Protein AF-A0A3P5HFL7-F1 (afdb_monomer_lite)

Radius of gyration: 12.0 Å; chains: 1; bounding box: 33×24×33 Å

Sequence (71 aa):
MHVEFRLNIVLFEPEIPPNTGNIIRLCANTGFRLHIIEPMGFTWDDKRLRRAGLDYESLLLFLSMFPPIHQ

Structure (mmCIF, N/CA/C/O backbone):
data_AF-A0A3P5HFL7-F1
#
_entry.id   AF-A0A3P5HFL7-F1
#
loop_
_atom_site.group_PDB
_atom_site.id
_atom_site.type_symbol
_atom_site.label_atom_id
_atom_site.label_alt_id
_atom_site.label_comp_id
_atom_site.label_asym_id
_atom_site.label_entity_id
_atom_site.label_seq_id
_atom_site.pdbx_PDB_ins_code
_atom_site.Cartn_x
_atom_site.Cartn_y
_atom_site.Cartn_z
_atom_site.occupancy
_atom_site.B_iso_or_equiv
_atom_site.auth_seq_id
_atom_site.auth_comp_id
_atom_site.auth_asym_id
_atom_site.auth_atom_id
_atom_site.pdbx_PDB_model_num
ATOM 1 N N . MET A 1 1 ? -25.233 1.983 6.805 1.00 40.66 1 MET A N 1
ATOM 2 C CA . MET A 1 1 ? -24.101 2.475 7.618 1.00 40.66 1 MET A CA 1
ATOM 3 C C . MET A 1 1 ? -23.163 3.213 6.679 1.00 40.66 1 MET A C 1
ATOM 5 O O . MET A 1 1 ? -22.599 2.570 5.807 1.00 40.66 1 MET A O 1
ATOM 9 N N . HIS A 1 2 ? -23.079 4.542 6.767 1.00 49.69 2 HIS A N 1
ATOM 10 C CA . HIS A 1 2 ? -22.055 5.296 6.040 1.00 49.69 2 HIS A CA 1
ATOM 11 C C . HIS A 1 2 ? -20.729 5.075 6.771 1.00 49.69 2 HIS A C 1
ATOM 13 O O . HIS A 1 2 ? -20.605 5.453 7.933 1.00 49.69 2 HIS A O 1
ATOM 19 N N . VAL A 1 3 ? -19.773 4.405 6.128 1.00 59.97 3 VAL A N 1
ATOM 20 C CA . VAL A 1 3 ? -18.403 4.326 6.642 1.00 59.97 3 VAL A CA 1
ATOM 21 C C . VAL A 1 3 ? -17.735 5.646 6.276 1.00 59.97 3 VAL A C 1
ATOM 23 O O . VAL A 1 3 ? -17.459 5.906 5.107 1.00 59.97 3 VAL A O 1
ATOM 26 N N . GLU A 1 4 ? -17.564 6.522 7.259 1.00 64.50 4 GLU A N 1
ATOM 27 C CA . GLU A 1 4 ? -16.891 7.803 7.070 1.00 64.50 4 GLU A CA 1
ATOM 28 C C . GLU A 1 4 ? -15.383 7.594 7.253 1.00 64.50 4 GLU A C 1
ATOM 30 O O . GLU A 1 4 ? -14.893 7.364 8.360 1.00 64.50 4 GLU A O 1
ATOM 35 N N . PHE A 1 5 ? -14.632 7.607 6.151 1.00 71.19 5 PHE A N 1
ATOM 36 C CA . PHE A 1 5 ? -13.174 7.521 6.212 1.00 71.19 5 PHE A CA 1
ATOM 37 C C . PHE A 1 5 ? -12.601 8.890 6.570 1.00 71.19 5 PHE A C 1
ATOM 39 O O . PHE A 1 5 ? -12.871 9.875 5.885 1.00 71.19 5 PHE A O 1
ATOM 46 N N . ARG A 1 6 ? -11.779 8.952 7.624 1.00 76.44 6 ARG A N 1
ATOM 47 C CA . ARG A 1 6 ? -11.251 10.227 8.139 1.00 76.44 6 ARG A CA 1
ATOM 48 C C . ARG A 1 6 ? -10.349 10.960 7.148 1.00 76.44 6 ARG A C 1
ATOM 50 O O . ARG A 1 6 ? -10.364 12.184 7.120 1.00 76.44 6 ARG A O 1
ATOM 57 N N . LEU A 1 7 ? -9.567 10.224 6.357 1.00 89.69 7 LEU A N 1
ATOM 58 C CA . LEU A 1 7 ? -8.665 10.756 5.334 1.00 89.69 7 LEU A CA 1
ATOM 59 C C . LEU A 1 7 ? -8.533 9.770 4.167 1.00 89.69 7 LEU A C 1
ATOM 61 O O . LEU A 1 7 ? -8.705 8.560 4.336 1.00 89.69 7 LEU A O 1
ATOM 65 N N . ASN A 1 8 ? -8.203 10.311 2.992 1.00 92.94 8 ASN A N 1
ATOM 66 C CA . ASN A 1 8 ? -7.922 9.553 1.776 1.00 92.94 8 ASN A CA 1
ATOM 67 C C . ASN A 1 8 ? -6.439 9.709 1.422 1.00 92.94 8 ASN A C 1
ATOM 69 O O . ASN A 1 8 ? -5.951 10.831 1.299 1.00 92.94 8 ASN A O 1
ATOM 73 N N . ILE A 1 9 ? -5.739 8.593 1.246 1.00 93.88 9 ILE A N 1
ATOM 74 C CA . ILE A 1 9 ? -4.357 8.536 0.768 1.00 93.88 9 ILE A CA 1
ATOM 75 C C . ILE A 1 9 ? -4.390 8.042 -0.672 1.00 93.88 9 ILE A C 1
ATOM 77 O O . ILE A 1 9 ? -5.054 7.053 -0.961 1.00 93.88 9 ILE A O 1
ATOM 81 N N . VAL A 1 10 ? -3.676 8.720 -1.567 1.00 95.25 10 VAL A N 1
ATOM 82 C CA . VAL A 1 10 ? -3.612 8.367 -2.988 1.00 95.25 10 V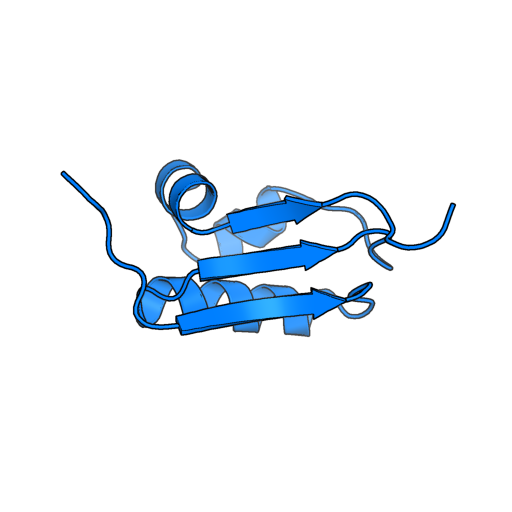AL A CA 1
ATOM 83 C C . VAL A 1 10 ? -2.161 8.086 -3.363 1.00 95.25 10 VAL A C 1
ATOM 85 O O . VAL A 1 10 ? -1.298 8.939 -3.169 1.00 95.25 10 VAL A O 1
ATOM 88 N N . LEU A 1 11 ? -1.896 6.891 -3.886 1.00 95.00 11 LEU A N 1
ATOM 89 C CA . LEU A 1 11 ? -0.611 6.500 -4.456 1.00 95.00 11 LEU A CA 1
ATOM 90 C C . LEU A 1 11 ? -0.714 6.560 -5.974 1.00 95.00 11 LEU A C 1
ATOM 92 O O . LEU A 1 11 ? -1.423 5.759 -6.578 1.00 95.00 11 LEU A O 1
ATOM 96 N N . PHE A 1 12 ? -0.012 7.518 -6.568 1.00 95.50 12 PHE A N 1
ATOM 97 C CA . PHE A 1 12 ? 0.118 7.628 -8.012 1.00 95.50 12 PHE A CA 1
ATOM 98 C C . PHE A 1 12 ? 1.286 6.765 -8.486 1.00 95.50 12 PHE A C 1
ATOM 100 O O . PHE A 1 12 ? 2.403 6.964 -8.014 1.00 95.50 12 PHE A O 1
ATOM 107 N N . GLU A 1 13 ? 0.995 5.796 -9.353 1.00 95.06 13 GLU A N 1
ATOM 108 C CA . GLU A 1 13 ? 1.966 4.931 -10.034 1.00 95.06 13 GLU A CA 1
ATOM 109 C C . GLU A 1 13 ? 3.062 4.367 -9.106 1.00 95.06 13 GLU A C 1
ATOM 111 O O . GLU A 1 13 ? 4.252 4.625 -9.288 1.00 95.06 13 GLU A O 1
ATOM 116 N N . PRO A 1 14 ? 2.707 3.628 -8.034 1.00 93.88 14 PRO A N 1
ATOM 117 C CA . PRO A 1 14 ? 3.689 3.242 -7.031 1.00 93.88 14 PRO A CA 1
ATOM 118 C C . PRO A 1 14 ? 4.700 2.230 -7.585 1.00 93.88 14 PRO A C 1
ATOM 120 O O . PRO A 1 14 ? 4.336 1.171 -8.099 1.00 93.88 14 PRO A O 1
ATOM 123 N N . GLU A 1 15 ? 5.986 2.513 -7.392 1.00 94.62 15 GLU A N 1
ATOM 124 C CA . GLU A 1 15 ? 7.076 1.705 -7.959 1.00 94.62 15 GLU A CA 1
ATOM 125 C C . GLU A 1 15 ? 7.707 0.720 -6.966 1.00 94.62 15 GLU A C 1
ATOM 127 O O . GLU A 1 15 ? 8.198 -0.339 -7.353 1.00 94.62 15 GLU A O 1
ATOM 132 N N . ILE A 1 16 ? 7.702 1.049 -5.669 1.00 91.50 16 ILE A N 1
ATOM 133 C CA . ILE A 1 16 ? 8.458 0.317 -4.641 1.00 91.50 16 ILE A CA 1
ATOM 134 C C . ILE A 1 16 ? 7.491 -0.506 -3.767 1.00 91.50 16 ILE A C 1
ATOM 136 O O . ILE A 1 16 ? 6.832 0.064 -2.891 1.00 91.50 16 ILE A O 1
ATOM 140 N N . PRO A 1 17 ? 7.425 -1.847 -3.924 1.00 87.56 17 PRO A N 1
ATOM 141 C CA . PRO A 1 17 ? 6.443 -2.673 -3.219 1.00 87.56 17 PRO A CA 1
ATOM 142 C C . PRO A 1 17 ? 6.476 -2.563 -1.681 1.00 87.56 17 PRO A C 1
ATOM 144 O O . PRO A 1 17 ? 5.402 -2.504 -1.075 1.00 87.56 17 PRO A O 1
ATOM 147 N N . PRO A 1 18 ? 7.651 -2.505 -1.012 1.00 88.06 18 PRO A N 1
ATOM 148 C CA . PRO A 1 18 ? 7.710 -2.308 0.438 1.00 88.06 18 PRO A CA 1
ATOM 149 C C . PRO A 1 18 ? 7.009 -1.033 0.928 1.00 88.06 18 PRO A C 1
ATOM 151 O O . PRO A 1 18 ? 6.363 -1.059 1.975 1.00 88.06 18 PRO A O 1
ATOM 154 N N . ASN A 1 19 ? 7.082 0.062 0.165 1.00 91.38 19 ASN A N 1
ATOM 155 C CA . ASN A 1 19 ? 6.449 1.327 0.539 1.00 91.38 19 ASN A CA 1
ATOM 156 C C . ASN A 1 19 ? 4.926 1.194 0.499 1.00 91.38 19 ASN A C 1
ATOM 158 O O . ASN A 1 19 ? 4.255 1.532 1.473 1.00 91.38 19 ASN A O 1
ATOM 162 N N . THR A 1 20 ? 4.390 0.617 -0.580 1.00 90.50 20 THR A N 1
ATOM 163 C CA . THR A 1 20 ? 2.953 0.353 -0.713 1.00 90.50 20 THR A CA 1
ATOM 164 C C . THR A 1 20 ? 2.455 -0.548 0.414 1.00 90.50 20 THR A C 1
ATOM 166 O O . THR A 1 20 ? 1.458 -0.226 1.052 1.00 90.50 20 THR A O 1
ATOM 169 N N . GLY A 1 21 ? 3.181 -1.622 0.744 1.00 87.12 21 GLY A N 1
ATOM 170 C CA . GLY A 1 21 ? 2.828 -2.508 1.860 1.00 87.12 21 GLY A CA 1
ATOM 171 C C . GLY A 1 21 ? 2.758 -1.790 3.216 1.00 87.12 21 GLY A C 1
ATOM 172 O O . GLY A 1 21 ? 1.804 -1.982 3.972 1.00 87.12 21 GLY A O 1
ATOM 173 N N . ASN A 1 22 ? 3.727 -0.919 3.510 1.00 89.31 22 ASN A N 1
ATOM 174 C CA . ASN A 1 22 ? 3.737 -0.125 4.742 1.00 89.31 22 ASN A CA 1
ATOM 175 C C . ASN A 1 22 ? 2.571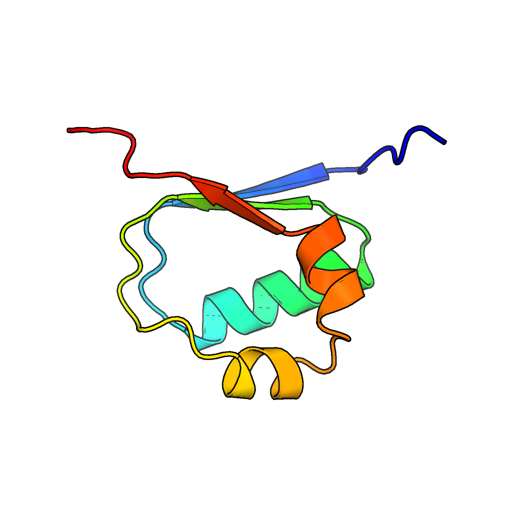 0.877 4.796 1.00 89.31 22 ASN A C 1
ATOM 177 O O . ASN A 1 22 ? 1.968 1.064 5.853 1.00 89.31 22 ASN A O 1
ATOM 181 N N . ILE A 1 23 ? 2.212 1.487 3.664 1.00 91.38 23 ILE A N 1
ATOM 182 C CA . ILE A 1 23 ? 1.093 2.437 3.573 1.00 91.38 23 ILE A CA 1
ATOM 183 C C . ILE A 1 23 ? -0.257 1.723 3.694 1.00 91.38 23 ILE A C 1
ATOM 185 O O . ILE A 1 23 ? -1.148 2.221 4.379 1.00 91.38 23 ILE A O 1
ATOM 189 N N . ILE A 1 24 ? -0.403 0.530 3.111 1.00 87.44 24 ILE A N 1
ATOM 190 C CA . ILE A 1 24 ? -1.580 -0.325 3.315 1.00 87.44 24 ILE A C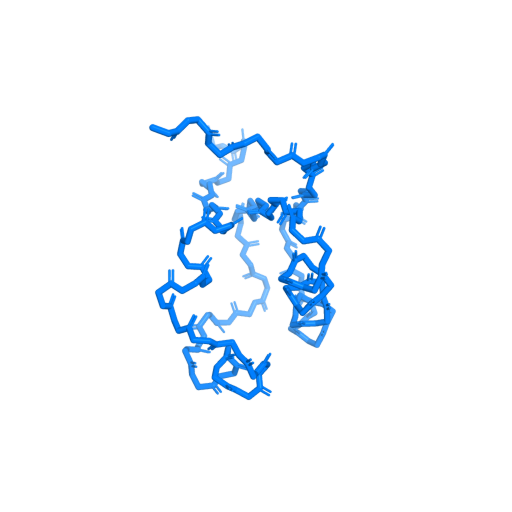A 1
ATOM 191 C C . ILE A 1 24 ? -1.748 -0.620 4.814 1.00 87.44 24 ILE A C 1
ATOM 193 O O . ILE A 1 24 ? -2.837 -0.441 5.361 1.00 87.44 24 ILE A O 1
ATOM 197 N N . ARG A 1 25 ? -0.666 -1.012 5.505 1.00 85.38 25 ARG A N 1
ATOM 198 C CA . ARG A 1 25 ? -0.692 -1.250 6.958 1.00 85.38 25 ARG A CA 1
ATOM 199 C C . ARG A 1 25 ? -1.099 0.002 7.734 1.00 85.38 25 ARG A C 1
ATOM 201 O O . ARG A 1 25 ? -1.900 -0.099 8.660 1.00 85.38 25 ARG A O 1
ATOM 208 N N . LEU A 1 26 ? -0.556 1.163 7.366 1.00 88.06 26 LEU A N 1
ATOM 209 C CA . LEU A 1 26 ? -0.925 2.441 7.971 1.00 88.06 26 LEU A CA 1
ATOM 210 C C . LEU A 1 26 ? -2.431 2.686 7.838 1.00 88.06 26 LEU A C 1
ATOM 212 O O . LEU A 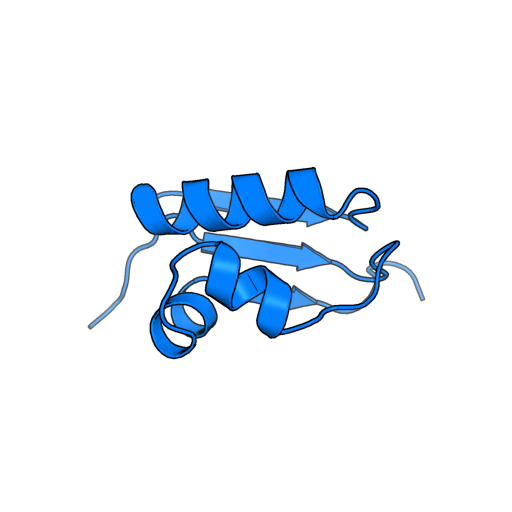1 26 ? -3.088 2.906 8.848 1.00 88.06 26 LEU A O 1
ATOM 216 N N . CYS A 1 27 ? -2.972 2.587 6.621 1.00 88.00 27 CYS A N 1
ATOM 217 C CA . CYS A 1 27 ? -4.384 2.851 6.344 1.00 88.00 27 CYS A CA 1
ATOM 218 C C . CYS A 1 27 ? -5.309 1.933 7.142 1.00 88.00 27 CYS A C 1
ATOM 220 O O . CYS A 1 27 ? -6.292 2.395 7.719 1.00 88.00 27 CYS A O 1
ATOM 222 N N . ALA A 1 28 ? -4.960 0.653 7.246 1.00 82.12 28 ALA A N 1
ATOM 223 C CA . ALA A 1 28 ? -5.742 -0.291 8.025 1.00 82.12 28 ALA A CA 1
ATOM 224 C C . ALA A 1 28 ? -5.692 -0.028 9.538 1.00 82.12 28 ALA A C 1
ATOM 226 O O . ALA A 1 28 ? -6.705 -0.172 10.217 1.00 82.12 28 ALA A O 1
ATOM 227 N N . ASN A 1 29 ? -4.543 0.399 10.068 1.00 84.62 29 ASN A N 1
ATOM 228 C CA . ASN A 1 29 ? -4.407 0.732 11.487 1.00 84.62 29 ASN A CA 1
ATOM 229 C C . ASN A 1 29 ? -5.077 2.070 11.851 1.00 84.62 29 ASN A C 1
ATOM 231 O O . ASN A 1 29 ? -5.457 2.268 13.003 1.00 84.62 29 ASN A O 1
ATOM 235 N N . THR A 1 30 ? -5.206 3.004 10.902 1.00 86.62 30 THR A N 1
ATOM 236 C CA . THR A 1 30 ? -5.786 4.339 11.142 1.00 86.62 30 THR A CA 1
ATOM 237 C C . THR A 1 30 ? -7.241 4.478 10.690 1.00 86.62 30 THR A C 1
ATOM 239 O O . THR A 1 30 ? -7.898 5.460 11.055 1.00 86.62 30 THR A O 1
ATOM 242 N N . GLY A 1 31 ? -7.753 3.515 9.916 1.00 85.88 31 GLY A N 1
ATOM 243 C CA . GLY A 1 31 ? -9.067 3.578 9.272 1.00 85.88 31 GLY A CA 1
ATOM 244 C C . GLY A 1 31 ? -9.118 4.572 8.107 1.00 85.88 31 GLY A C 1
ATOM 245 O O . GLY A 1 31 ? -10.170 5.153 7.835 1.00 85.88 31 GLY A O 1
ATOM 246 N N . PHE A 1 32 ? -7.981 4.839 7.459 1.00 90.50 32 PHE A N 1
ATOM 247 C CA . PHE A 1 32 ? -7.924 5.696 6.272 1.00 90.50 32 PHE A CA 1
ATOM 248 C C . PHE A 1 32 ? -8.226 4.890 5.014 1.00 90.50 32 PHE A C 1
ATOM 250 O O . PHE A 1 32 ? -7.971 3.688 4.952 1.00 90.50 32 PHE A O 1
ATOM 257 N N . ARG A 1 33 ? -8.746 5.572 3.994 1.00 91.12 33 ARG A N 1
ATOM 258 C CA . ARG A 1 33 ? -8.966 4.965 2.683 1.00 91.12 33 ARG A CA 1
ATOM 259 C C . ARG A 1 33 ? -7.715 5.122 1.831 1.00 91.12 33 ARG A C 1
ATOM 261 O O . ARG A 1 33 ? -7.159 6.217 1.756 1.00 91.12 33 ARG A O 1
ATOM 268 N N . LEU A 1 34 ? -7.298 4.045 1.182 1.00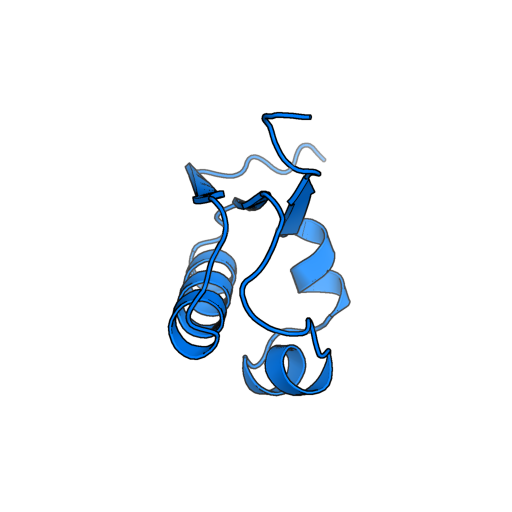 92.38 34 LEU A N 1
ATOM 269 C CA . LEU A 1 34 ? -6.178 4.020 0.256 1.00 92.38 34 LEU A CA 1
ATOM 270 C C . LEU A 1 34 ? -6.691 3.923 -1.178 1.00 92.38 34 LEU A C 1
ATOM 272 O O . LEU A 1 34 ? -7.511 3.070 -1.506 1.00 92.38 34 LEU A O 1
ATOM 276 N N . HIS A 1 35 ? -6.152 4.763 -2.043 1.00 93.44 35 HIS A N 1
ATOM 277 C CA . HIS A 1 35 ? -6.383 4.742 -3.477 1.00 93.44 35 HIS A CA 1
ATOM 278 C C . HIS A 1 35 ? -5.051 4.500 -4.176 1.00 93.44 35 HIS A C 1
ATOM 280 O O . HIS A 1 35 ? -4.048 5.109 -3.812 1.00 93.44 35 HIS A O 1
ATOM 286 N N . ILE A 1 36 ? -5.032 3.621 -5.168 1.00 93.00 36 ILE A N 1
ATOM 287 C CA . ILE A 1 36 ? -3.870 3.368 -6.020 1.00 93.00 36 ILE A CA 1
ATOM 288 C C . ILE A 1 36 ? -4.267 3.712 -7.448 1.00 93.00 36 ILE A C 1
ATOM 290 O O . ILE A 1 36 ? -5.317 3.280 -7.914 1.00 93.00 36 ILE A O 1
ATOM 294 N N . ILE A 1 37 ? -3.435 4.488 -8.126 1.00 94.06 37 ILE A N 1
ATOM 295 C CA . ILE A 1 37 ? -3.575 4.804 -9.544 1.00 94.06 37 ILE A CA 1
ATOM 296 C C . ILE A 1 37 ? -2.496 4.028 -10.290 1.00 94.06 37 ILE A C 1
ATOM 298 O O . ILE A 1 37 ? -1.315 4.111 -9.950 1.00 94.06 37 ILE A O 1
ATOM 302 N N . GLU A 1 38 ? -2.922 3.241 -11.266 1.00 92.56 38 GLU A N 1
ATOM 303 C CA . GLU A 1 38 ? -2.060 2.448 -12.138 1.00 92.56 38 GLU A CA 1
ATOM 304 C C . GLU A 1 38 ? -1.298 3.307 -13.168 1.00 92.56 38 GLU A C 1
ATOM 306 O O . GLU A 1 38 ? -1.738 4.420 -13.454 1.00 92.56 38 GLU A O 1
ATOM 311 N N . PRO A 1 39 ? -0.210 2.784 -13.781 1.00 93.44 39 PRO A N 1
ATOM 312 C CA . PRO A 1 39 ? 0.390 1.462 -13.563 1.00 93.44 39 PRO A CA 1
ATOM 313 C C . PRO A 1 39 ? 1.242 1.375 -12.292 1.00 93.44 39 PRO A C 1
ATOM 315 O O . PRO A 1 39 ? 1.914 2.316 -11.893 1.00 93.44 39 PRO A O 1
ATOM 318 N N . MET A 1 40 ? 1.260 0.197 -11.668 1.00 90.88 40 MET A N 1
ATOM 319 C CA . MET A 1 40 ? 2.210 -0.098 -10.592 1.00 90.88 40 MET A CA 1
ATOM 320 C C . MET A 1 40 ? 3.527 -0.609 -11.183 1.00 90.88 40 MET A C 1
ATOM 322 O O . MET A 1 40 ? 3.523 -1.449 -12.082 1.00 90.88 40 MET A O 1
ATOM 326 N N . GLY A 1 41 ? 4.661 -0.194 -10.616 1.00 90.75 41 GLY A N 1
ATOM 327 C CA . GLY A 1 41 ? 5.989 -0.701 -10.994 1.00 90.75 41 GLY A CA 1
ATOM 328 C C . GLY A 1 41 ? 6.277 -2.134 -10.518 1.00 90.75 41 GLY A C 1
ATOM 329 O O . GLY A 1 41 ? 7.402 -2.617 -10.628 1.00 90.75 41 GLY A O 1
ATOM 330 N N . PHE A 1 42 ? 5.28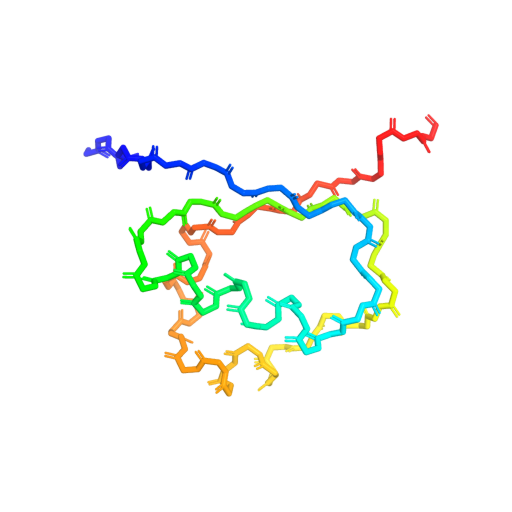3 -2.829 -9.956 1.00 89.12 42 PHE A N 1
ATOM 331 C CA . PHE A 1 42 ? 5.399 -4.191 -9.445 1.00 89.12 42 PHE A CA 1
ATOM 332 C C . PHE A 1 42 ? 4.093 -4.972 -9.610 1.00 89.12 42 PHE A C 1
ATOM 334 O O . PHE A 1 42 ? 3.002 -4.411 -9.648 1.00 89.12 42 PHE A O 1
ATOM 341 N N . THR A 1 43 ? 4.198 -6.301 -9.641 1.00 85.94 43 THR A N 1
ATOM 342 C CA . THR A 1 43 ? 3.028 -7.183 -9.678 1.00 85.94 43 THR A CA 1
ATOM 343 C C . THR A 1 43 ? 2.292 -7.180 -8.340 1.00 85.94 43 THR A C 1
ATOM 345 O O . THR A 1 43 ? 2.899 -7.394 -7.283 1.00 85.94 43 THR A O 1
ATOM 348 N N . TRP A 1 44 ? 0.974 -6.992 -8.397 1.00 81.25 44 TRP A N 1
ATOM 349 C CA . TRP A 1 44 ? 0.078 -7.177 -7.261 1.00 81.25 44 TRP A CA 1
ATOM 350 C C . TRP A 1 44 ? -0.017 -8.670 -6.913 1.00 81.25 44 TRP A C 1
ATOM 352 O O . TRP A 1 44 ? -0.499 -9.467 -7.712 1.00 81.25 44 TRP A O 1
ATOM 362 N N . ASP A 1 45 ? 0.489 -9.064 -5.743 1.00 74.38 45 ASP A N 1
ATOM 363 C CA . ASP A 1 45 ? 0.460 -10.453 -5.266 1.00 74.38 45 ASP A CA 1
ATOM 364 C C . ASP A 1 45 ? -0.186 -10.512 -3.878 1.00 74.38 45 ASP A C 1
ATOM 366 O O . ASP A 1 45 ? 0.355 -9.987 -2.895 1.00 74.38 45 ASP A O 1
ATOM 370 N N . ASP A 1 46 ? -1.321 -11.207 -3.788 1.00 66.12 46 ASP A N 1
ATOM 371 C CA . ASP A 1 46 ? -2.098 -11.411 -2.564 1.00 66.12 46 ASP A CA 1
ATOM 372 C C . ASP A 1 46 ? -1.271 -12.015 -1.420 1.00 66.12 46 ASP A C 1
ATOM 374 O O . ASP A 1 46 ? -1.547 -11.767 -0.241 1.00 66.12 46 ASP A O 1
ATOM 378 N N . LYS A 1 47 ? -0.204 -12.769 -1.724 1.00 66.75 47 LYS A N 1
ATOM 379 C CA . LYS A 1 47 ? 0.700 -13.304 -0.694 1.00 66.75 47 LYS A CA 1
ATOM 380 C C . LYS A 1 47 ? 1.445 -12.202 0.055 1.00 66.75 47 LYS A C 1
ATOM 382 O O . LYS A 1 47 ? 1.717 -12.351 1.248 1.00 66.75 47 LYS A O 1
ATOM 387 N N . ARG A 1 48 ? 1.775 -11.092 -0.612 1.00 63.19 48 ARG A N 1
ATOM 388 C CA . ARG A 1 48 ? 2.447 -9.942 0.016 1.00 63.19 48 ARG A CA 1
ATOM 389 C C . ARG A 1 48 ? 1.477 -9.150 0.893 1.00 63.19 48 ARG A C 1
ATOM 391 O O . ARG A 1 48 ? 1.871 -8.719 1.974 1.00 63.19 48 ARG A O 1
ATOM 398 N N . LEU A 1 49 ? 0.207 -9.068 0.493 1.00 63.19 49 LEU A N 1
ATOM 399 C CA . LEU A 1 49 ? -0.867 -8.438 1.272 1.00 63.19 49 LEU A CA 1
ATOM 400 C C . LEU A 1 49 ? -1.196 -9.223 2.542 1.00 63.19 49 LEU A C 1
ATOM 402 O O . LEU A 1 49 ? -1.303 -8.639 3.616 1.00 63.19 49 LEU A O 1
ATOM 406 N N . ARG A 1 50 ? -1.240 -10.558 2.462 1.00 62.53 50 ARG A N 1
ATOM 407 C CA . ARG A 1 50 ? -1.432 -11.416 3.644 1.00 62.53 50 ARG A CA 1
ATOM 408 C C . ARG A 1 50 ? -0.309 -11.255 4.673 1.00 62.53 50 ARG A C 1
ATOM 410 O O . ARG A 1 50 ? -0.566 -11.276 5.873 1.00 62.53 50 ARG A O 1
ATOM 417 N N . ARG A 1 51 ? 0.939 -11.034 4.234 1.00 61.53 51 ARG A N 1
ATOM 418 C CA . ARG A 1 51 ? 2.068 -10.731 5.144 1.00 61.53 51 ARG A CA 1
ATOM 419 C C . ARG A 1 51 ? 1.955 -9.353 5.788 1.00 61.53 51 ARG A C 1
ATOM 421 O O . ARG A 1 51 ? 2.463 -9.160 6.891 1.00 61.53 51 ARG A O 1
ATOM 428 N N . ALA A 1 52 ? 1.239 -8.425 5.159 1.00 59.66 52 ALA A N 1
ATOM 429 C CA . ALA A 1 52 ? 0.846 -7.173 5.785 1.00 59.66 52 ALA A CA 1
ATOM 430 C C . ALA A 1 52 ? -0.254 -7.368 6.842 1.00 59.66 52 ALA A C 1
ATOM 432 O O . ALA A 1 52 ? -0.782 -6.372 7.310 1.00 59.66 52 ALA A O 1
ATOM 433 N N . GLY A 1 53 ? -0.551 -8.604 7.277 1.00 58.16 53 GLY A N 1
ATOM 434 C CA . GLY A 1 53 ? -1.357 -8.917 8.461 1.00 58.16 53 GLY A CA 1
ATOM 435 C C . GLY A 1 53 ? -2.761 -8.336 8.410 1.00 58.16 53 GLY A C 1
ATOM 436 O O . GLY A 1 53 ? -3.274 -7.923 9.446 1.00 58.16 53 GLY A O 1
ATOM 437 N N . LEU A 1 54 ? -3.314 -8.252 7.203 1.00 62.72 54 LEU A N 1
ATOM 438 C CA . LEU A 1 54 ? -4.651 -7.759 6.932 1.00 62.72 54 LEU A CA 1
ATOM 439 C C . LEU A 1 54 ? -5.486 -8.881 6.347 1.00 62.72 54 LEU A C 1
ATOM 441 O O . LEU A 1 54 ? -5.056 -9.562 5.412 1.00 62.72 54 LEU A O 1
ATOM 445 N N . ASP A 1 55 ? -6.685 -9.045 6.896 1.00 68.94 55 ASP A N 1
ATOM 446 C CA . ASP A 1 55 ? -7.691 -9.913 6.307 1.00 68.94 55 ASP A CA 1
ATOM 447 C C . ASP A 1 55 ? -8.098 -9.325 4.955 1.00 68.94 55 ASP A C 1
ATOM 449 O O . ASP A 1 55 ? -8.369 -8.128 4.836 1.00 68.94 55 ASP A O 1
ATOM 453 N N . TYR A 1 56 ? -8.122 -10.160 3.918 1.00 62.44 56 TYR A N 1
ATOM 454 C CA . TYR A 1 56 ? -8.354 -9.724 2.537 1.00 62.44 56 TYR A CA 1
ATOM 455 C C . TYR A 1 56 ? -9.665 -8.935 2.378 1.00 62.44 56 TYR A C 1
ATOM 457 O O . TYR A 1 56 ? -9.701 -7.920 1.687 1.00 62.44 56 TYR A O 1
ATOM 465 N N . GLU A 1 57 ? -10.718 -9.341 3.093 1.00 63.28 57 GLU A N 1
ATOM 466 C CA . GLU A 1 57 ? -12.015 -8.652 3.088 1.00 63.28 57 GLU A CA 1
ATOM 467 C C . GLU A 1 57 ? -11.955 -7.261 3.720 1.00 63.28 57 GLU A C 1
ATOM 469 O O . GLU A 1 57 ? -12.560 -6.320 3.209 1.00 63.28 57 GLU A O 1
ATOM 474 N N . SER A 1 58 ? -11.175 -7.102 4.794 1.00 65.56 58 SER A N 1
ATOM 475 C CA . SER A 1 58 ? -10.961 -5.787 5.395 1.00 65.56 58 SER A CA 1
ATOM 476 C C . SER A 1 58 ? -10.219 -4.872 4.421 1.00 65.56 58 SER A C 1
ATOM 478 O O . SER A 1 58 ? -10.580 -3.713 4.272 1.00 65.56 58 SER A O 1
ATOM 480 N N . LEU A 1 59 ? -9.258 -5.403 3.664 1.00 69.06 59 LEU A N 1
ATOM 481 C CA . LEU A 1 59 ? -8.462 -4.637 2.710 1.00 69.06 59 LEU A CA 1
ATOM 482 C C . LEU A 1 59 ? -9.303 -4.103 1.540 1.00 69.06 59 LEU A C 1
ATOM 484 O O . LEU A 1 59 ? -9.156 -2.940 1.169 1.00 69.06 59 LEU A O 1
ATOM 488 N N . LEU A 1 60 ? -10.231 -4.909 1.017 1.00 68.38 60 LEU A N 1
ATOM 489 C CA . LEU A 1 60 ? -11.161 -4.496 -0.043 1.00 68.38 60 LEU A CA 1
ATOM 490 C C . LEU A 1 60 ? -12.113 -3.370 0.386 1.00 68.38 60 LEU A C 1
ATOM 492 O O . LEU A 1 60 ? -12.572 -2.608 -0.461 1.00 68.38 60 LEU A O 1
ATOM 496 N N . LEU A 1 61 ? -12.393 -3.229 1.685 1.00 71.38 61 LEU A N 1
ATOM 497 C CA . LEU A 1 61 ? -13.241 -2.147 2.190 1.00 71.38 61 LEU A CA 1
ATOM 498 C C . LEU A 1 61 ? -12.543 -0.777 2.129 1.00 71.38 61 LEU A C 1
ATOM 500 O O . LEU A 1 61 ? -13.206 0.245 1.942 1.00 71.38 61 LEU A O 1
ATOM 504 N N . PHE A 1 62 ? -11.216 -0.749 2.287 1.00 75.94 62 PHE A N 1
ATOM 505 C CA . PHE A 1 62 ? -10.431 0.489 2.380 1.00 75.94 62 PHE A CA 1
ATOM 506 C C . PHE A 1 62 ? -9.593 0.786 1.132 1.00 75.94 62 PHE A C 1
ATOM 508 O O . PHE A 1 62 ? -9.109 1.908 1.010 1.00 75.94 62 PHE A O 1
ATOM 515 N N . LEU A 1 63 ? -9.405 -0.173 0.221 1.00 83.69 63 LEU A N 1
ATOM 516 C CA . LEU A 1 63 ? -8.579 -0.016 -0.976 1.00 83.69 63 LEU A CA 1
ATOM 517 C C . LEU A 1 63 ? -9.426 0.243 -2.226 1.00 83.69 63 LEU A C 1
ATOM 519 O O . LEU A 1 63 ? -10.447 -0.397 -2.460 1.00 83.69 63 LEU A O 1
ATOM 523 N N . SER A 1 64 ? -8.988 1.162 -3.079 1.00 88.38 64 SER A N 1
ATOM 524 C CA . SER A 1 64 ? -9.555 1.360 -4.415 1.00 88.38 64 SER A CA 1
ATOM 525 C C . SER A 1 64 ? -8.435 1.492 -5.442 1.00 88.38 64 SER A C 1
ATOM 527 O O . SER A 1 64 ? -7.474 2.218 -5.208 1.00 88.38 64 SER A O 1
ATOM 529 N N . MET A 1 65 ? -8.537 0.767 -6.557 1.00 88.19 65 MET A N 1
ATOM 530 C CA . MET A 1 65 ? -7.580 0.842 -7.664 1.00 88.19 65 MET A CA 1
ATOM 531 C C . MET A 1 65 ? -8.235 1.534 -8.856 1.00 88.19 65 MET A C 1
ATOM 533 O O . MET A 1 65 ? -9.377 1.227 -9.199 1.00 88.19 65 MET A O 1
ATOM 537 N N . PHE A 1 66 ? -7.515 2.477 -9.453 1.00 91.50 66 PHE A N 1
ATOM 538 C CA . PHE A 1 66 ? -7.950 3.272 -10.593 1.00 91.50 66 PHE A CA 1
ATOM 539 C C . PHE A 1 66 ? -6.998 3.064 -11.771 1.00 91.50 66 PHE A C 1
ATOM 541 O O . PHE A 1 66 ? -5.794 2.913 -11.548 1.00 91.50 66 PHE A O 1
ATOM 548 N N . PRO A 1 67 ? -7.514 3.100 -13.012 1.00 90.88 67 PRO A N 1
ATOM 549 C CA . PRO A 1 67 ? -6.678 3.067 -14.205 1.00 90.88 67 PRO A CA 1
ATOM 550 C C . PRO A 1 67 ? -5.797 4.330 -14.305 1.00 90.88 67 PRO A C 1
ATOM 552 O O . PRO A 1 67 ? -6.033 5.304 -13.579 1.00 90.88 67 PRO A O 1
ATOM 555 N N . PRO A 1 68 ? -4.816 4.350 -15.225 1.00 89.19 68 PRO A N 1
ATOM 556 C CA . PRO A 1 68 ? -3.964 5.515 -15.455 1.00 89.19 68 PRO A CA 1
ATOM 557 C C . PRO A 1 68 ? -4.770 6.770 -15.807 1.00 89.19 68 PRO A C 1
ATOM 559 O O . PRO A 1 68 ? -5.746 6.708 -16.552 1.00 89.19 68 PRO A O 1
ATOM 562 N N . ILE A 1 69 ? -4.345 7.927 -15.288 1.00 80.44 69 ILE A N 1
ATOM 563 C CA . ILE A 1 69 ? -5.043 9.219 -15.475 1.00 80.44 69 ILE A CA 1
ATOM 564 C C . ILE A 1 69 ? -4.813 9.796 -16.884 1.00 80.44 69 ILE A C 1
ATOM 566 O O . ILE A 1 69 ? -5.575 10.645 -17.349 1.00 80.44 69 ILE A O 1
ATOM 570 N N . HIS A 1 70 ? -3.789 9.314 -17.585 1.00 72.50 70 HIS A N 1
ATOM 571 C CA . HIS A 1 70 ? -3.433 9.752 -18.928 1.00 72.50 70 HIS A CA 1
ATOM 572 C C . HIS A 1 70 ? -3.340 8.536 -19.859 1.00 72.50 70 HIS A C 1
ATOM 574 O O . HIS A 1 70 ? -2.309 7.867 -19.919 1.00 72.50 70 HIS A O 1
ATOM 580 N N . GLN A 1 71 ? -4.434 8.261 -20.571 1.00 54.50 71 GLN A N 1
ATOM 581 C CA . GLN A 1 71 ? -4.453 7.526 -21.838 1.00 54.50 71 GLN A CA 1
ATOM 582 C C . GLN A 1 71 ? -5.211 8.356 -22.868 1.00 54.50 71 GLN A C 1
ATOM 584 O O . GLN A 1 71 ? -6.268 8.916 -22.494 1.00 54.50 71 GLN A O 1
#

InterPro domains:
  IPR001537 tRNA/rRNA methyltransferase, SpoU type [PF00588] (7-60)
  IPR016914 tRNA (cytidine/uridine-2'-O-)-methyltransferase TrmL [PTHR42971] (7-58)
  IPR029026 tRNA (guanine-N1-)-methyltransferase, N-terminal [G3DSA:3.40.1280.10] (2-65)
  IPR029028 Alpha/beta knot methyltransferases [SSF75217] (7-60)

pLDDT: mean 80.48, std 13.49, range [40.66, 95.5]

Organism: Escherichia coli (NCBI:txid562)

Secondary structure (DSSP, 8-state):
-----S-EEEEES---HHHHHHHHHHHHHHT-EEEEESPPSS---HHHHHHTT--HHHHHHHEEEE--S--

Foldseek 3Di:
DDLDAPEEAEAEQAQDVVVVLVVLLVCLVRVHAYEYEDDHNDDDDVVSNVVSVDDPVSSVVRYYYHYHPPD